Protein AF-A0A5Q2VEQ3-F1 (afdb_monomer_lite)

Secondary structure (DSSP, 8-state):
--SHHHHHHHHHHHHHHHHHHHHHHHHHHHHHHHHHHHHHHHHHHHHHHHHHHHHHHHHHHHHHHHHHHHT------------PPPPP-TTSS-HHHHHHHHHHHHHHHHHHS----S-----PPPPP-

Structure (mmCIF, N/CA/C/O backbone):
data_AF-A0A5Q2VEQ3-F1
#
_entry.id   AF-A0A5Q2VEQ3-F1
#
loop_
_atom_site.group_PDB
_atom_site.id
_atom_site.type_symbol
_atom_site.label_atom_id
_atom_site.label_alt_id
_atom_site.label_comp_id
_atom_site.label_asym_id
_atom_site.label_entity_id
_atom_site.label_seq_id
_atom_site.pdbx_PDB_ins_code
_atom_site.Cartn_x
_atom_site.Cartn_y
_atom_site.Cartn_z
_atom_site.occupancy
_atom_site.B_iso_or_equiv
_atom_site.auth_seq_id
_atom_site.auth_comp_id
_atom_site.auth_asym_id
_atom_site.auth_atom_id
_atom_site.pdbx_PDB_model_num
ATOM 1 N N . MET A 1 1 ? 36.071 15.245 -67.408 1.00 50.97 1 MET A N 1
ATOM 2 C CA . MET A 1 1 ? 35.455 14.164 -66.597 1.00 50.97 1 MET A CA 1
ATOM 3 C C . MET A 1 1 ? 36.003 14.078 -65.158 1.00 50.97 1 MET A C 1
ATOM 5 O O . MET A 1 1 ? 35.646 13.158 -64.436 1.00 50.97 1 MET A O 1
ATOM 9 N N . THR A 1 2 ? 36.806 15.044 -64.686 1.00 60.91 2 THR A N 1
ATOM 10 C CA . THR A 1 2 ? 37.513 14.958 -63.385 1.00 60.91 2 THR A CA 1
ATOM 11 C C . THR A 1 2 ? 36.717 15.509 -62.187 1.00 60.91 2 THR A C 1
ATOM 13 O O . THR A 1 2 ? 37.007 15.157 -61.052 1.00 60.91 2 THR A O 1
ATOM 16 N N . GLN A 1 3 ? 35.676 16.319 -62.429 1.00 63.47 3 GLN A N 1
ATOM 17 C CA . GLN A 1 3 ? 34.863 16.979 -61.387 1.00 63.47 3 GLN A CA 1
ATOM 18 C C . GLN A 1 3 ? 33.791 16.086 -60.730 1.00 63.47 3 GLN A C 1
ATOM 20 O O . GLN A 1 3 ? 33.352 16.367 -59.622 1.00 63.47 3 GLN A O 1
ATOM 25 N N . ALA A 1 4 ? 33.376 14.981 -61.362 1.00 66.88 4 ALA A N 1
ATOM 26 C CA . ALA A 1 4 ? 32.358 14.088 -60.788 1.00 66.88 4 ALA A CA 1
ATOM 27 C C . ALA A 1 4 ? 32.898 13.237 -59.621 1.00 66.88 4 ALA A C 1
ATOM 29 O O . ALA A 1 4 ? 32.158 12.839 -58.726 1.00 66.88 4 ALA A O 1
ATOM 30 N N . LYS A 1 5 ? 34.210 12.980 -59.608 1.00 75.50 5 LYS A N 1
ATOM 31 C CA . LYS A 1 5 ? 34.882 12.116 -58.631 1.00 75.50 5 LYS A CA 1
ATOM 32 C C . LYS A 1 5 ? 34.824 12.647 -57.184 1.00 75.50 5 LYS A C 1
ATOM 34 O O . LYS A 1 5 ? 34.458 11.862 -56.312 1.00 75.50 5 LYS A O 1
ATOM 39 N N . PRO A 1 6 ? 35.105 13.938 -56.899 1.00 82.25 6 PRO A N 1
ATOM 40 C CA . PRO A 1 6 ? 34.955 14.473 -55.543 1.00 82.25 6 PRO A CA 1
ATOM 41 C C . PRO A 1 6 ? 33.493 14.517 -55.083 1.00 82.25 6 PRO A C 1
ATOM 43 O O . PRO A 1 6 ? 33.223 14.252 -53.917 1.00 82.25 6 PRO A O 1
ATOM 46 N N . PHE A 1 7 ? 32.542 14.777 -55.987 1.00 86.88 7 PHE A N 1
ATOM 47 C CA . PHE A 1 7 ? 31.119 14.835 -55.635 1.00 86.88 7 PHE A CA 1
ATOM 48 C C . PHE A 1 7 ? 30.574 13.461 -55.223 1.00 86.88 7 PHE A C 1
ATOM 50 O O . PHE A 1 7 ? 29.868 13.345 -54.225 1.00 86.88 7 PHE A O 1
ATOM 57 N N . ILE A 1 8 ? 30.968 12.403 -55.940 1.00 88.56 8 ILE A N 1
ATOM 58 C CA . ILE A 1 8 ? 30.621 11.020 -55.583 1.00 88.56 8 ILE A CA 1
ATOM 59 C C . ILE A 1 8 ? 31.236 10.637 -54.234 1.00 88.56 8 ILE A C 1
ATOM 61 O O . ILE A 1 8 ? 30.566 10.024 -53.406 1.00 88.56 8 ILE A O 1
ATOM 65 N N . MET A 1 9 ? 32.492 11.019 -53.987 1.00 88.44 9 MET A N 1
ATOM 66 C CA . MET A 1 9 ? 33.162 10.716 -52.721 1.00 88.44 9 MET A CA 1
ATOM 67 C C . MET A 1 9 ? 32.475 11.414 -51.540 1.00 88.44 9 MET A C 1
ATOM 69 O O . MET A 1 9 ? 32.244 10.793 -50.505 1.00 88.44 9 MET A O 1
ATOM 73 N N . LEU A 1 10 ? 32.084 12.678 -51.719 1.00 92.38 10 LEU A N 1
ATOM 74 C CA . LEU A 1 10 ? 31.394 13.466 -50.701 1.00 92.38 10 LEU A CA 1
ATOM 75 C C . LEU A 1 10 ? 29.975 12.942 -50.436 1.00 92.38 10 LEU A C 1
ATOM 77 O O . LEU A 1 10 ? 29.569 12.841 -49.281 1.00 92.38 10 LEU A O 1
ATOM 81 N N . ALA A 1 11 ? 29.258 12.521 -51.482 1.00 91.69 11 ALA A N 1
ATOM 82 C CA . ALA A 1 11 ? 27.956 11.870 -51.348 1.00 91.69 11 ALA A CA 1
ATOM 83 C C . ALA A 1 11 ? 28.051 10.538 -50.583 1.00 91.69 11 ALA A C 1
ATOM 85 O O . ALA A 1 11 ? 27.213 10.261 -49.727 1.00 91.69 11 ALA A O 1
ATOM 86 N N . MET A 1 12 ? 29.091 9.735 -50.834 1.00 91.88 12 MET A N 1
ATOM 87 C CA . MET A 1 12 ? 29.312 8.485 -50.098 1.00 91.88 12 MET A CA 1
ATOM 88 C C . MET A 1 12 ? 29.603 8.737 -48.614 1.00 91.88 12 MET A C 1
ATOM 90 O O . MET A 1 12 ? 29.081 8.040 -47.746 1.00 91.88 12 MET A O 1
ATOM 94 N N . LEU A 1 13 ? 30.410 9.756 -48.318 1.00 93.38 13 LEU A N 1
ATOM 95 C CA . LEU A 1 13 ? 30.777 10.119 -46.951 1.00 93.38 13 LEU A CA 1
ATOM 96 C C . LEU A 1 13 ? 29.561 10.646 -46.174 1.00 93.38 13 LEU A C 1
ATOM 98 O O . LEU A 1 13 ? 29.333 10.240 -45.036 1.00 93.38 13 LEU A O 1
ATOM 102 N N . ALA A 1 14 ? 28.728 11.466 -46.822 1.00 93.19 14 ALA A N 1
ATOM 103 C CA . ALA A 1 14 ? 27.453 11.910 -46.268 1.00 93.19 14 ALA A CA 1
ATOM 104 C C . ALA A 1 14 ? 26.496 10.733 -46.015 1.00 93.19 14 ALA A C 1
ATOM 106 O O . ALA A 1 14 ? 25.888 10.662 -44.950 1.00 93.19 14 ALA A O 1
ATOM 107 N N . ALA A 1 15 ? 26.404 9.775 -46.941 1.00 94.38 15 ALA A N 1
ATOM 108 C CA . ALA A 1 15 ? 25.556 8.596 -46.774 1.00 94.38 15 ALA A CA 1
ATOM 109 C C . ALA A 1 15 ? 25.990 7.729 -45.580 1.00 94.38 15 ALA A C 1
ATOM 111 O O . ALA A 1 15 ? 25.146 7.325 -44.781 1.00 94.38 15 ALA A O 1
ATOM 112 N N . LEU A 1 16 ? 27.295 7.489 -45.414 1.00 93.25 16 LEU A N 1
ATOM 113 C CA . LEU A 1 16 ? 27.834 6.754 -44.264 1.00 93.25 16 LEU A CA 1
ATOM 114 C C . LEU A 1 16 ? 27.576 7.487 -42.946 1.00 93.25 16 LEU A C 1
ATOM 116 O O . LEU A 1 16 ? 27.208 6.859 -41.956 1.00 93.25 16 LEU A O 1
ATOM 120 N N . PHE A 1 17 ? 27.726 8.811 -42.939 1.00 94.00 17 PHE A N 1
ATOM 121 C CA . PHE A 1 17 ? 27.446 9.623 -41.762 1.00 94.00 17 PHE A CA 1
ATOM 122 C C . PHE A 1 17 ? 25.960 9.582 -41.378 1.00 94.00 17 PHE A C 1
ATOM 124 O O . PHE A 1 17 ? 25.631 9.349 -40.216 1.00 94.00 17 PHE A O 1
ATOM 131 N N . CYS A 1 18 ? 25.054 9.729 -42.349 1.00 93.44 18 CYS A N 1
ATOM 132 C CA . CYS A 1 18 ? 23.614 9.617 -42.120 1.00 93.44 18 CYS A CA 1
ATOM 133 C C . CYS A 1 18 ? 23.212 8.217 -41.645 1.00 93.44 18 CYS A C 1
ATOM 135 O O . CYS A 1 18 ? 22.404 8.100 -40.727 1.00 93.44 18 CYS A O 1
ATOM 137 N N . ALA A 1 19 ? 23.793 7.162 -42.225 1.00 91.94 19 ALA A N 1
ATOM 138 C CA . ALA A 1 19 ? 23.548 5.789 -41.795 1.00 91.94 19 ALA A CA 1
ATOM 139 C C . ALA A 1 19 ? 24.025 5.564 -40.352 1.00 91.94 19 ALA A C 1
ATOM 141 O O . ALA A 1 19 ? 23.268 5.053 -39.529 1.00 91.94 19 ALA A O 1
ATOM 142 N N . GLY A 1 20 ? 25.240 6.015 -40.025 1.00 90.88 20 GLY A N 1
ATOM 143 C CA . GLY A 1 20 ? 25.781 5.952 -38.669 1.00 90.88 20 GLY A CA 1
ATOM 144 C C . GLY A 1 20 ? 24.895 6.689 -37.666 1.00 90.88 20 GLY A C 1
ATOM 145 O O . GLY A 1 20 ? 24.537 6.127 -36.630 1.00 90.88 20 GLY A O 1
ATOM 146 N N . TRP A 1 21 ? 24.452 7.901 -38.006 1.00 92.19 21 TRP A N 1
ATOM 147 C CA . TRP A 1 21 ? 23.563 8.665 -37.137 1.00 92.19 21 TRP A CA 1
ATOM 148 C C . TRP A 1 21 ? 22.210 7.953 -36.953 1.00 92.19 21 TRP A C 1
ATOM 150 O O . TRP A 1 21 ? 21.777 7.714 -35.830 1.00 92.19 21 TRP A O 1
ATOM 160 N N . PHE A 1 22 ? 21.580 7.479 -38.026 1.00 92.75 22 PHE A N 1
ATOM 161 C CA . PHE A 1 22 ? 20.311 6.757 -37.914 1.00 92.75 22 PHE A CA 1
ATOM 162 C C . PHE A 1 22 ? 20.419 5.498 -37.036 1.00 92.75 22 PHE A C 1
ATOM 164 O O . PHE A 1 22 ? 19.575 5.267 -36.170 1.00 92.75 22 PHE A O 1
ATOM 171 N N . THR A 1 23 ? 21.494 4.717 -37.192 1.00 88.19 23 THR A N 1
ATOM 172 C CA . THR A 1 23 ? 21.728 3.529 -36.354 1.00 88.19 23 THR A CA 1
ATOM 173 C C . THR A 1 23 ? 21.957 3.868 -34.884 1.00 88.19 23 THR A C 1
ATOM 175 O O . THR A 1 23 ? 21.437 3.171 -34.015 1.00 88.19 23 THR A O 1
ATOM 178 N N . ALA A 1 24 ? 22.680 4.949 -34.586 1.00 88.38 24 ALA A N 1
ATOM 179 C CA . ALA A 1 24 ? 22.894 5.386 -33.212 1.00 88.38 24 ALA A CA 1
ATOM 180 C C . ALA A 1 24 ? 21.592 5.888 -32.565 1.00 88.38 24 ALA A C 1
ATOM 182 O O . ALA A 1 24 ? 21.340 5.567 -31.405 1.00 88.38 24 ALA A O 1
ATOM 183 N N . GLY A 1 25 ? 20.737 6.587 -33.321 1.00 87.75 25 GLY A N 1
ATOM 184 C CA . GLY A 1 25 ? 19.403 6.992 -32.872 1.00 87.75 25 GLY A CA 1
ATOM 185 C C . GLY A 1 25 ? 18.527 5.791 -32.504 1.00 87.75 25 GLY A C 1
ATOM 186 O O . GLY A 1 25 ? 18.018 5.718 -31.386 1.00 87.75 25 GLY A O 1
ATOM 187 N N . LEU A 1 26 ? 18.443 4.796 -33.395 1.00 83.69 26 LEU A N 1
ATOM 188 C CA . LEU A 1 26 ? 17.720 3.545 -33.132 1.00 83.69 26 LEU A CA 1
ATOM 189 C C . LEU A 1 26 ? 18.273 2.793 -31.913 1.00 83.69 26 LEU A C 1
ATOM 191 O O . LEU A 1 26 ? 17.510 2.237 -31.123 1.00 83.69 26 LEU A O 1
ATOM 195 N N . TYR A 1 27 ? 19.596 2.787 -31.737 1.00 86.25 27 TYR A N 1
ATOM 196 C CA . TYR A 1 27 ? 20.226 2.149 -30.586 1.00 86.25 27 TYR A CA 1
ATOM 197 C C . TYR A 1 27 ? 19.860 2.857 -29.277 1.00 86.25 27 TYR A C 1
ATOM 199 O O . TYR A 1 27 ? 19.458 2.194 -28.320 1.00 86.25 27 TYR A O 1
ATOM 207 N N . SER A 1 28 ? 19.937 4.190 -29.230 1.00 83.31 28 SER A N 1
ATOM 208 C CA . SER A 1 28 ? 19.548 4.952 -28.038 1.00 83.31 28 SER A CA 1
ATOM 209 C C . SER A 1 28 ? 18.075 4.772 -27.669 1.00 83.31 28 SER A C 1
ATOM 211 O O . SER A 1 28 ? 17.766 4.593 -26.492 1.00 83.31 28 SER A O 1
ATOM 213 N N . ASP A 1 29 ? 17.189 4.736 -28.665 1.00 81.38 29 ASP A N 1
ATOM 214 C CA . ASP A 1 29 ? 15.748 4.567 -28.464 1.00 81.38 29 ASP A CA 1
ATOM 215 C C . ASP A 1 29 ? 15.434 3.162 -27.917 1.00 81.38 29 ASP A C 1
ATOM 217 O O . ASP A 1 29 ? 14.673 2.990 -26.965 1.00 81.38 29 ASP A O 1
ATOM 221 N N . SER A 1 30 ? 16.140 2.138 -28.420 1.00 79.06 30 SER A N 1
ATOM 222 C CA . SER A 1 30 ? 16.019 0.767 -27.909 1.00 79.06 30 SER A CA 1
ATOM 223 C C . SER A 1 30 ? 16.425 0.632 -26.434 1.00 79.06 30 SER A C 1
ATOM 225 O O . SER A 1 30 ? 15.769 -0.083 -25.677 1.00 79.06 30 SER A O 1
ATOM 227 N N . GLN A 1 31 ? 17.471 1.343 -26.002 1.00 84.50 31 GLN A N 1
ATOM 228 C CA . GLN A 1 31 ? 17.937 1.330 -24.613 1.00 84.50 31 GLN A CA 1
ATOM 229 C C . GLN A 1 31 ? 16.944 2.040 -23.685 1.00 84.50 31 GLN A C 1
ATOM 231 O O . GLN A 1 31 ? 16.649 1.541 -22.598 1.00 84.50 31 GLN A O 1
ATOM 236 N N . GLN A 1 32 ? 16.383 3.170 -24.124 1.00 78.81 32 GLN A N 1
ATOM 237 C CA . GLN A 1 32 ? 15.358 3.897 -23.372 1.00 78.81 32 GLN A CA 1
ATOM 238 C C . GL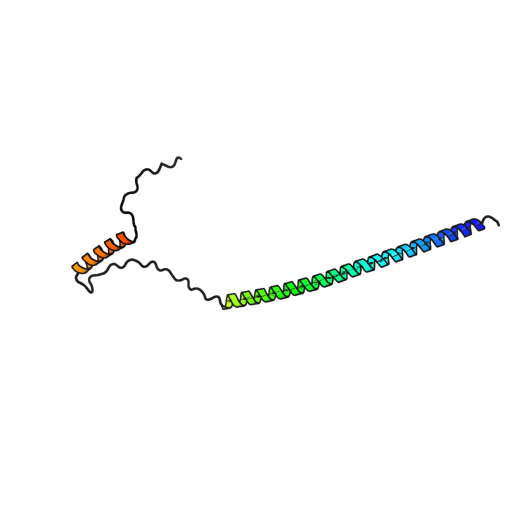N A 1 32 ? 14.096 3.054 -23.176 1.00 78.81 32 GLN A C 1
ATOM 240 O O . GLN A 1 32 ? 13.617 2.935 -22.050 1.00 78.81 32 GLN A O 1
ATOM 245 N N . LEU A 1 33 ? 13.631 2.374 -24.227 1.00 80.56 33 LEU A N 1
ATOM 246 C CA . LEU A 1 33 ? 12.490 1.458 -24.153 1.00 80.56 33 LEU A CA 1
ATOM 247 C C . LEU A 1 33 ? 12.709 0.317 -23.151 1.00 80.56 33 LEU A C 1
ATOM 249 O O . LEU A 1 33 ? 11.781 -0.069 -22.442 1.00 80.56 33 LEU A O 1
ATOM 253 N N . VAL A 1 34 ? 13.923 -0.235 -23.064 1.00 81.31 34 VAL A N 1
ATOM 254 C CA . VAL A 1 34 ? 14.242 -1.290 -22.086 1.00 81.31 34 VAL A CA 1
ATOM 255 C C . VAL A 1 34 ? 14.186 -0.752 -20.656 1.00 81.31 34 VAL A C 1
ATOM 257 O O . VAL A 1 34 ? 13.611 -1.406 -19.784 1.00 81.31 34 VAL A O 1
ATOM 260 N N . ILE A 1 35 ? 14.731 0.443 -20.414 1.00 79.44 35 ILE A N 1
ATOM 261 C CA . ILE A 1 35 ? 14.712 1.093 -19.096 1.00 79.44 35 ILE A CA 1
ATOM 262 C C . ILE A 1 35 ? 13.277 1.420 -18.678 1.00 79.44 35 ILE A C 1
ATOM 264 O O . ILE A 1 35 ? 12.872 1.105 -17.560 1.00 79.44 35 ILE A O 1
ATOM 268 N N . GLU A 1 36 ? 12.490 2.004 -19.577 1.00 81.00 36 GLU A N 1
ATOM 269 C CA . GLU A 1 36 ? 11.102 2.369 -19.309 1.00 81.00 36 GLU A CA 1
ATOM 270 C C . GLU A 1 36 ? 10.237 1.131 -19.057 1.00 81.00 36 GLU A C 1
ATOM 272 O O . GLU A 1 36 ? 9.447 1.101 -18.115 1.00 81.00 36 GLU A O 1
ATOM 277 N N . ARG A 1 37 ? 10.451 0.052 -19.818 1.00 79.75 37 ARG A N 1
ATOM 278 C CA . ARG A 1 37 ? 9.760 -1.222 -19.597 1.00 79.75 37 ARG A CA 1
ATOM 279 C C . ARG A 1 37 ? 10.136 -1.863 -18.264 1.00 79.75 37 ARG A C 1
ATOM 281 O O . ARG A 1 37 ? 9.263 -2.419 -17.601 1.00 79.75 37 ARG A O 1
ATOM 288 N N . ALA A 1 38 ? 11.401 -1.776 -17.857 1.00 78.38 38 ALA A N 1
ATOM 289 C CA . ALA A 1 38 ? 11.846 -2.245 -16.548 1.00 78.38 38 ALA A CA 1
ATOM 290 C C . ALA A 1 38 ? 11.229 -1.414 -15.410 1.00 78.38 38 ALA A C 1
ATOM 292 O O . ALA A 1 38 ? 10.740 -1.980 -14.431 1.00 78.38 38 ALA A O 1
ATOM 293 N N . ALA A 1 39 ? 11.178 -0.088 -15.562 1.00 77.81 39 ALA A N 1
ATOM 294 C CA . ALA A 1 39 ? 10.528 0.805 -14.607 1.00 77.81 39 ALA A CA 1
ATOM 295 C C . ALA A 1 39 ? 9.019 0.528 -14.505 1.00 77.81 39 ALA A C 1
ATOM 297 O O . ALA A 1 39 ? 8.490 0.411 -13.400 1.00 77.81 39 ALA A O 1
ATOM 298 N N . ALA A 1 40 ? 8.338 0.346 -15.638 1.00 77.38 40 ALA A N 1
ATOM 299 C CA . ALA A 1 40 ? 6.917 0.016 -15.689 1.00 77.38 40 ALA A CA 1
ATOM 300 C C . ALA A 1 40 ? 6.615 -1.353 -15.057 1.00 77.38 40 ALA A C 1
ATOM 302 O O . ALA A 1 40 ? 5.656 -1.479 -14.298 1.00 77.38 40 ALA A O 1
ATOM 303 N N . ALA A 1 41 ? 7.451 -2.367 -15.306 1.00 80.25 41 ALA A N 1
ATOM 304 C CA . ALA A 1 41 ? 7.310 -3.682 -14.682 1.00 80.25 41 ALA A CA 1
ATOM 305 C C . ALA A 1 41 ? 7.491 -3.618 -13.154 1.00 80.25 41 ALA A C 1
ATOM 307 O O . ALA A 1 41 ? 6.699 -4.205 -12.416 1.00 80.25 41 ALA A O 1
ATOM 308 N N . GLY A 1 42 ? 8.482 -2.860 -12.672 1.00 73.81 42 GLY A N 1
ATOM 309 C CA . GLY A 1 42 ? 8.684 -2.634 -11.239 1.00 73.81 42 GLY A CA 1
ATOM 310 C C . GLY A 1 42 ? 7.532 -1.859 -10.589 1.00 73.81 42 GLY A C 1
ATOM 311 O O . GLY A 1 42 ? 7.085 -2.208 -9.495 1.00 73.81 42 GLY A O 1
ATOM 312 N N . ALA A 1 43 ? 7.006 -0.843 -11.278 1.00 72.56 43 ALA A N 1
ATOM 313 C CA . ALA A 1 43 ? 5.869 -0.056 -10.810 1.00 72.56 43 ALA A CA 1
ATOM 314 C C . ALA A 1 43 ? 4.582 -0.892 -10.721 1.00 72.56 43 ALA A C 1
ATOM 316 O O . ALA A 1 43 ? 3.893 -0.834 -9.703 1.00 72.56 43 ALA A O 1
ATOM 317 N N . GLU A 1 44 ? 4.283 -1.715 -11.731 1.00 77.50 44 GLU A N 1
ATOM 318 C CA . GLU A 1 44 ? 3.115 -2.607 -11.716 1.00 77.50 44 GLU A CA 1
ATOM 319 C C . GLU A 1 44 ? 3.235 -3.653 -10.597 1.00 77.50 44 GLU A C 1
ATOM 321 O O . GLU A 1 44 ? 2.274 -3.885 -9.865 1.00 77.50 44 GLU A O 1
ATOM 326 N N . GLN A 1 45 ? 4.420 -4.234 -10.383 1.00 73.06 45 GLN A N 1
ATOM 327 C CA . GLN A 1 45 ? 4.640 -5.181 -9.286 1.00 73.06 45 GLN A CA 1
ATOM 328 C C . GLN A 1 45 ? 4.440 -4.530 -7.907 1.00 73.06 45 GLN A C 1
ATOM 330 O O . GLN A 1 45 ? 3.781 -5.109 -7.040 1.00 73.06 45 GLN A O 1
ATOM 335 N N . SER A 1 46 ? 4.959 -3.315 -7.710 1.00 64.75 46 SER A N 1
ATOM 336 C CA . SER A 1 46 ? 4.759 -2.543 -6.477 1.00 64.75 46 SER A CA 1
ATOM 337 C C . SER A 1 46 ? 3.283 -2.199 -6.252 1.00 64.75 46 SER A C 1
ATOM 339 O O . SER A 1 46 ? 2.757 -2.349 -5.144 1.00 64.75 46 SER A O 1
ATOM 341 N N . ARG A 1 47 ? 2.574 -1.817 -7.320 1.00 73.06 47 ARG A N 1
ATOM 342 C CA . ARG A 1 47 ? 1.138 -1.537 -7.281 1.00 73.06 47 ARG A CA 1
ATOM 343 C C . ARG A 1 47 ? 0.338 -2.765 -6.858 1.00 73.06 47 ARG A C 1
ATOM 345 O O . ARG A 1 47 ? -0.463 -2.660 -5.937 1.00 73.06 47 ARG A O 1
ATOM 352 N N . ARG A 1 48 ? 0.605 -3.935 -7.448 1.00 74.94 48 ARG A N 1
ATOM 353 C CA . ARG A 1 48 ? -0.053 -5.202 -7.073 1.00 74.94 48 ARG A CA 1
ATOM 354 C C . ARG A 1 48 ? 0.184 -5.564 -5.615 1.00 74.94 48 ARG A C 1
ATOM 356 O O . ARG A 1 48 ? -0.746 -5.971 -4.927 1.00 74.94 48 ARG A O 1
ATOM 363 N N . TYR A 1 49 ? 1.414 -5.398 -5.134 1.00 70.44 49 TYR A N 1
ATOM 364 C CA . TYR A 1 49 ? 1.741 -5.654 -3.734 1.00 70.44 49 TYR A CA 1
ATOM 365 C C . TYR A 1 49 ? 0.979 -4.708 -2.798 1.00 70.44 49 TYR A C 1
ATOM 367 O O . TYR A 1 49 ? 0.390 -5.150 -1.816 1.00 70.44 49 TYR A O 1
ATOM 375 N N . THR A 1 50 ? 0.923 -3.421 -3.142 1.00 67.88 50 THR A N 1
ATOM 376 C CA . THR A 1 50 ? 0.213 -2.404 -2.355 1.00 67.88 50 THR A CA 1
ATOM 377 C C . THR A 1 50 ? -1.299 -2.638 -2.357 1.00 67.88 50 THR A C 1
ATOM 379 O O . THR A 1 50 ? -1.922 -2.569 -1.303 1.00 67.88 50 THR A O 1
ATOM 382 N N . GLU A 1 51 ? -1.891 -2.968 -3.508 1.00 78.12 51 GLU A N 1
ATOM 383 C CA . GLU A 1 51 ? -3.319 -3.292 -3.632 1.00 78.12 51 GLU A CA 1
ATOM 384 C C . GLU A 1 51 ? -3.687 -4.543 -2.817 1.00 78.12 51 GLU A C 1
ATOM 386 O O . GLU A 1 51 ? -4.682 -4.532 -2.091 1.00 78.12 51 GLU A O 1
ATOM 391 N N . ASN A 1 52 ? -2.859 -5.592 -2.866 1.00 75.44 52 ASN A N 1
ATOM 392 C CA . ASN A 1 52 ? -3.075 -6.812 -2.084 1.00 75.44 52 ASN A CA 1
ATOM 393 C C . ASN A 1 52 ? -2.966 -6.549 -0.575 1.00 75.44 52 ASN A C 1
ATOM 395 O O . ASN A 1 52 ? -3.842 -6.966 0.179 1.00 75.44 52 ASN A O 1
ATOM 399 N N . MET A 1 53 ? -1.938 -5.812 -0.140 1.00 70.38 53 MET A N 1
ATOM 400 C CA . MET A 1 53 ? -1.736 -5.468 1.273 1.00 70.38 53 MET A CA 1
ATOM 401 C C . MET A 1 53 ? -2.829 -4.541 1.809 1.00 70.38 53 MET A C 1
ATOM 403 O O . MET A 1 53 ? -3.291 -4.717 2.938 1.00 70.38 53 MET A O 1
ATOM 407 N N . ALA A 1 54 ? -3.285 -3.579 1.002 1.00 76.12 54 ALA A N 1
ATOM 408 C CA . ALA A 1 54 ? -4.418 -2.728 1.345 1.00 76.12 54 ALA A CA 1
ATOM 409 C C . ALA A 1 54 ? -5.710 -3.550 1.470 1.00 76.12 54 ALA A C 1
ATOM 411 O O . ALA A 1 54 ? -6.458 -3.370 2.430 1.00 76.12 54 ALA A O 1
ATOM 412 N N . GLY A 1 55 ? -5.946 -4.494 0.551 1.00 80.94 55 GLY A N 1
ATOM 413 C CA . GLY A 1 55 ? -7.096 -5.396 0.603 1.00 80.94 55 GLY A CA 1
ATOM 414 C C . GLY A 1 55 ? -7.081 -6.322 1.823 1.00 80.94 55 GLY A C 1
ATOM 415 O O . GLY A 1 55 ? -8.106 -6.483 2.484 1.00 80.94 55 GLY A O 1
ATOM 416 N N . GLU A 1 56 ? -5.930 -6.904 2.159 1.00 84.00 56 GLU A N 1
ATOM 417 C CA . GLU A 1 56 ? -5.776 -7.769 3.334 1.00 84.00 56 GLU A CA 1
ATOM 418 C C . GLU A 1 56 ? -5.961 -6.988 4.641 1.00 84.00 56 GLU A C 1
ATOM 420 O O . GLU A 1 56 ? -6.714 -7.417 5.517 1.00 84.00 56 GLU A O 1
ATOM 425 N N . SER A 1 57 ? -5.369 -5.793 4.732 1.00 78.62 57 SER A N 1
ATOM 426 C CA . SER A 1 57 ? -5.517 -4.905 5.890 1.00 78.62 57 SER A CA 1
ATOM 427 C C . SER A 1 57 ? -6.965 -4.451 6.077 1.00 78.62 57 SER A C 1
ATOM 429 O O . SER A 1 57 ? -7.466 -4.458 7.200 1.00 78.62 57 SER A O 1
ATOM 431 N N . ALA A 1 58 ? -7.664 -4.113 4.987 1.00 82.88 58 ALA A N 1
ATOM 432 C CA . ALA A 1 58 ? -9.079 -3.754 5.031 1.00 82.88 58 ALA A CA 1
ATOM 433 C C . ALA A 1 58 ? -9.941 -4.929 5.517 1.00 82.88 58 ALA A C 1
ATOM 435 O O . ALA A 1 58 ? -10.767 -4.753 6.405 1.00 82.88 58 ALA A O 1
ATOM 436 N N . ARG A 1 59 ? -9.711 -6.151 5.015 1.00 87.56 59 ARG A N 1
ATOM 437 C CA . ARG A 1 59 ? -10.452 -7.342 5.475 1.00 87.56 59 ARG A CA 1
ATOM 438 C C . ARG A 1 59 ? -10.187 -7.657 6.944 1.00 87.56 59 ARG A C 1
ATOM 440 O O . ARG A 1 59 ? -11.111 -8.036 7.659 1.00 87.56 59 ARG A O 1
ATOM 447 N N . LEU A 1 60 ? -8.947 -7.499 7.402 1.00 91.25 60 LEU A N 1
ATOM 448 C CA . LEU A 1 60 ? -8.600 -7.686 8.809 1.00 91.25 60 LEU A CA 1
ATOM 449 C C . LEU A 1 60 ? -9.282 -6.636 9.696 1.00 91.25 60 LEU A C 1
ATOM 451 O O . LEU A 1 60 ? -9.801 -6.988 10.755 1.00 91.25 60 LEU A O 1
ATOM 455 N N . LEU A 1 61 ? -9.325 -5.378 9.251 1.00 91.06 61 LEU A N 1
ATOM 456 C CA . LEU A 1 61 ? -10.019 -4.297 9.948 1.00 91.06 61 LEU A CA 1
ATOM 457 C C . LEU A 1 61 ? -11.526 -4.561 10.04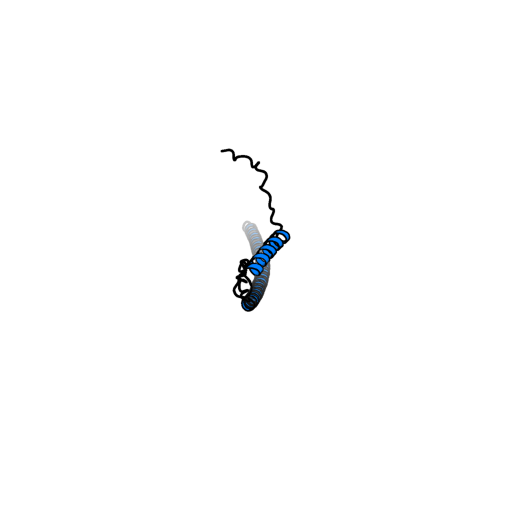6 1.00 91.06 61 LEU A C 1
ATOM 459 O O . LEU A 1 61 ? -12.078 -4.476 11.139 1.00 91.06 61 LEU A O 1
ATOM 463 N N . GLU A 1 62 ? -12.172 -4.945 8.944 1.00 91.00 62 GLU A N 1
ATOM 464 C CA . GLU A 1 62 ? -13.599 -5.295 8.924 1.00 91.00 62 GLU A CA 1
ATOM 465 C C . GLU A 1 62 ? -13.908 -6.480 9.845 1.00 91.00 62 GLU A C 1
ATOM 467 O O . GLU A 1 62 ? -14.862 -6.436 10.617 1.00 91.00 62 GLU A O 1
ATOM 472 N N . ASN A 1 63 ? -13.061 -7.515 9.856 1.00 92.69 63 ASN A N 1
ATOM 473 C CA . ASN A 1 63 ? -13.221 -8.638 10.781 1.00 92.69 63 ASN A CA 1
ATOM 474 C C . ASN A 1 63 ? -13.121 -8.193 12.247 1.00 92.69 63 ASN A C 1
ATOM 476 O O . ASN A 1 63 ? -13.878 -8.675 13.088 1.00 92.69 63 ASN A O 1
ATOM 480 N N . LYS A 1 64 ? -12.204 -7.269 12.563 1.00 89.56 64 LYS A N 1
ATOM 481 C CA . LYS A 1 64 ? -12.046 -6.730 13.920 1.00 89.56 64 LYS A CA 1
ATOM 482 C C . LYS A 1 64 ? -13.206 -5.831 14.328 1.00 89.56 64 LYS A C 1
ATOM 484 O O . LYS A 1 64 ? -13.640 -5.908 15.473 1.00 89.56 64 LYS A O 1
ATOM 489 N N . LEU A 1 65 ? -13.731 -5.026 13.408 1.00 90.81 65 LEU A N 1
ATOM 490 C CA . LEU A 1 65 ? -14.940 -4.230 13.621 1.00 90.81 65 LEU A CA 1
ATOM 491 C C . LEU A 1 65 ? -16.161 -5.126 13.839 1.00 90.81 65 LEU A C 1
ATOM 493 O O . LEU A 1 65 ? -16.925 -4.886 14.768 1.00 90.81 65 LEU A O 1
ATOM 497 N N . ALA A 1 66 ? -16.308 -6.192 13.051 1.00 87.62 66 ALA A N 1
ATOM 498 C CA . ALA A 1 66 ? -17.37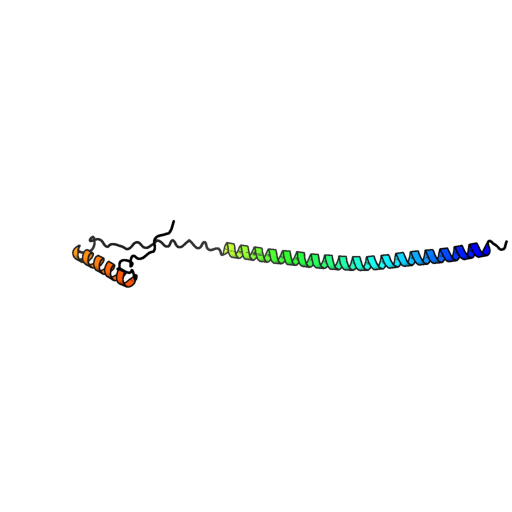0 -7.175 13.227 1.00 87.62 66 ALA A CA 1
ATOM 499 C C . ALA A 1 66 ? -17.271 -7.872 14.595 1.00 87.62 66 ALA A C 1
ATOM 501 O O . ALA A 1 66 ? -18.267 -7.946 15.310 1.00 87.62 66 ALA A O 1
ATOM 502 N N . GLU A 1 67 ? -16.072 -8.305 14.999 1.00 87.38 67 GLU A N 1
ATOM 503 C CA . GLU A 1 67 ? -15.804 -8.887 16.323 1.00 87.38 67 GLU A CA 1
ATOM 504 C C . GLU A 1 67 ? -16.151 -7.911 17.460 1.00 87.38 67 GLU A C 1
ATOM 506 O O . GLU A 1 67 ? -16.835 -8.296 18.408 1.00 87.38 67 GLU A O 1
ATOM 511 N N . LEU A 1 68 ? -15.736 -6.642 17.351 1.00 84.19 68 LEU A N 1
ATOM 512 C CA . LEU A 1 68 ? -16.063 -5.606 18.335 1.00 84.19 68 LEU A CA 1
ATOM 513 C C . LEU A 1 68 ? -17.563 -5.325 18.396 1.00 84.19 68 LEU A C 1
ATOM 515 O O . LEU A 1 68 ? -18.096 -5.244 19.492 1.00 84.19 68 LEU A O 1
ATOM 519 N N . SER A 1 69 ? -18.238 -5.211 17.251 1.00 80.19 69 SER A N 1
ATOM 520 C CA . SER A 1 69 ? -19.683 -4.957 17.195 1.00 80.19 69 SER A CA 1
ATOM 521 C C . SER A 1 69 ? -20.503 -6.124 17.753 1.00 80.19 69 SER A C 1
ATOM 523 O O . SER A 1 69 ? -21.512 -5.917 18.416 1.00 80.19 69 SER A O 1
ATOM 525 N N . ALA A 1 70 ? -20.050 -7.364 17.543 1.00 77.88 70 ALA A N 1
ATOM 526 C CA . ALA A 1 70 ? -20.696 -8.554 18.086 1.00 77.88 70 ALA A CA 1
ATOM 527 C C . ALA A 1 70 ? -20.447 -8.716 19.596 1.00 77.88 70 ALA A C 1
ATOM 529 O O . ALA A 1 70 ? -21.283 -9.278 20.301 1.00 77.88 70 ALA A O 1
ATOM 530 N N . ASN A 1 71 ? -19.303 -8.230 20.087 1.00 68.56 71 ASN A N 1
ATOM 531 C CA . ASN A 1 71 ? -18.944 -8.188 21.507 1.00 68.56 71 ASN A CA 1
ATOM 532 C C . ASN A 1 71 ? -19.317 -6.847 22.166 1.00 68.56 71 ASN A C 1
ATOM 534 O O . ASN A 1 71 ? -18.994 -6.604 23.330 1.00 68.56 71 ASN A O 1
ATOM 538 N N . GLU A 1 7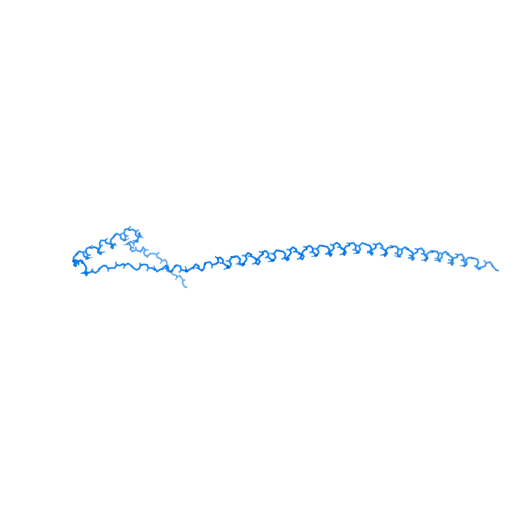2 ? -20.015 -5.966 21.447 1.00 65.81 72 GLU A N 1
ATOM 539 C CA . GLU A 1 72 ? -20.590 -4.758 22.013 1.00 65.81 72 GLU A CA 1
ATOM 540 C C . GLU A 1 72 ? -21.764 -5.182 22.894 1.00 65.81 72 GLU A C 1
ATOM 542 O O . GLU A 1 72 ? -22.937 -5.166 22.531 1.00 65.81 72 GLU A O 1
ATOM 547 N N . THR A 1 73 ? -21.417 -5.627 24.098 1.00 56.41 73 THR A N 1
ATOM 548 C CA . THR A 1 73 ? -22.354 -5.723 25.198 1.00 56.41 73 THR A CA 1
ATOM 549 C C . THR A 1 73 ? -22.800 -4.294 25.418 1.00 56.41 73 THR A C 1
ATOM 551 O O . THR A 1 73 ? -21.996 -3.484 25.889 1.00 56.41 73 THR A O 1
ATOM 554 N N . HIS A 1 74 ? -24.038 -3.972 25.024 1.00 55.44 74 HIS A N 1
ATOM 555 C CA . HIS A 1 74 ? -24.724 -2.761 25.449 1.00 55.44 74 HIS A CA 1
ATOM 556 C C . HIS A 1 74 ? -24.461 -2.639 26.943 1.00 55.44 74 HIS A C 1
ATOM 558 O O . HIS A 1 74 ? -25.053 -3.354 27.751 1.00 55.44 74 HIS A O 1
ATOM 564 N N . THR A 1 75 ? -23.487 -1.812 27.313 1.00 51.69 75 THR A N 1
ATOM 565 C CA . THR A 1 75 ? -23.252 -1.488 28.703 1.00 51.69 75 THR A CA 1
ATOM 566 C C . THR A 1 75 ? -24.446 -0.624 29.015 1.00 51.69 75 THR A C 1
ATOM 568 O O . THR A 1 75 ? -24.432 0.577 28.740 1.00 51.69 75 THR A O 1
ATOM 571 N N . GLU A 1 76 ? -25.527 -1.282 29.446 1.00 53.91 76 GLU A N 1
ATOM 572 C CA . GLU A 1 76 ? -26.690 -0.666 30.054 1.00 53.91 76 GLU A CA 1
ATOM 573 C C . GLU A 1 76 ? -26.095 0.412 30.939 1.00 53.91 76 GLU A C 1
ATOM 575 O O . GLU A 1 76 ? -25.287 0.110 31.827 1.00 53.91 76 GLU A O 1
ATOM 580 N N . ARG A 1 77 ? -26.344 1.677 30.586 1.00 55.97 77 ARG A N 1
ATOM 581 C CA . ARG A 1 77 ? -25.874 2.805 31.377 1.00 55.97 77 ARG A CA 1
ATOM 582 C C . ARG A 1 77 ? -26.400 2.509 32.762 1.00 55.97 77 ARG A C 1
ATOM 584 O O . ARG A 1 77 ? -27.600 2.638 32.966 1.00 55.97 77 ARG A O 1
ATOM 591 N N . VAL A 1 78 ? -25.539 2.040 33.667 1.00 59.47 78 VAL A N 1
ATOM 592 C CA . VAL A 1 78 ? -25.923 1.770 35.045 1.00 59.47 78 VAL A CA 1
ATOM 593 C C . VAL A 1 78 ? -26.452 3.102 35.523 1.00 59.47 78 VAL A C 1
ATOM 595 O O . VAL A 1 78 ? -25.681 4.047 35.707 1.00 59.47 78 VAL A O 1
ATOM 598 N N . ILE A 1 79 ? -27.778 3.212 35.581 1.00 55.94 79 ILE A N 1
ATOM 599 C CA . ILE A 1 79 ? -28.451 4.414 36.020 1.00 55.94 79 ILE A CA 1
ATOM 600 C C . ILE A 1 79 ? -27.981 4.549 37.456 1.00 55.94 79 ILE A C 1
ATOM 602 O O . ILE A 1 79 ? -28.401 3.800 38.336 1.00 55.94 79 ILE A O 1
ATOM 606 N N . ARG A 1 80 ? -27.032 5.456 37.687 1.00 55.53 80 ARG A N 1
ATOM 607 C CA . ARG A 1 80 ? -26.680 5.895 39.027 1.00 55.53 80 ARG A CA 1
ATOM 608 C C . ARG A 1 80 ? -27.874 6.702 39.507 1.00 55.53 80 ARG A C 1
ATOM 610 O O . ARG A 1 80 ? -27.885 7.920 39.395 1.00 55.53 80 ARG A O 1
ATOM 617 N N . THR A 1 81 ? -28.917 6.013 39.957 1.00 57.28 81 THR A N 1
ATOM 618 C CA . THR A 1 81 ? -29.972 6.646 40.733 1.00 57.28 81 THR A CA 1
ATOM 619 C C . THR A 1 81 ? -29.287 7.194 41.968 1.00 57.28 81 THR A C 1
ATOM 621 O O . THR A 1 81 ? -28.743 6.428 42.766 1.00 57.28 81 THR A O 1
ATOM 624 N N . GLU A 1 82 ? -29.244 8.515 42.088 1.00 61.12 82 GLU A N 1
ATOM 625 C CA . GLU A 1 82 ? -28.882 9.161 43.338 1.00 61.12 82 GLU A CA 1
ATOM 626 C C . GLU A 1 82 ? -29.782 8.561 44.423 1.00 61.12 82 GLU A C 1
ATOM 628 O O . GLU A 1 82 ? -31.008 8.674 44.370 1.00 61.12 82 GLU A O 1
ATOM 633 N N . VAL A 1 83 ? -29.184 7.808 45.349 1.00 62.22 83 VAL A N 1
ATOM 634 C CA . VAL A 1 83 ? -29.920 7.186 46.448 1.00 62.22 83 VAL A CA 1
ATOM 635 C C . VAL A 1 83 ? -30.355 8.320 47.366 1.00 62.22 83 VAL A C 1
ATOM 637 O O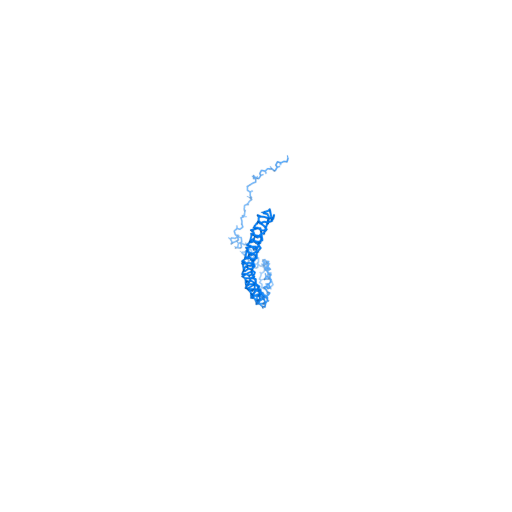 . VAL A 1 83 ? -29.569 8.826 48.165 1.00 62.22 83 VAL A O 1
ATOM 640 N N . VAL A 1 84 ? -31.602 8.761 47.212 1.00 62.50 84 VAL A N 1
ATOM 641 C CA . VAL A 1 84 ? -32.215 9.755 48.095 1.00 62.50 84 VAL A CA 1
ATOM 642 C C . VAL A 1 84 ? -32.205 9.197 49.519 1.00 62.50 84 VAL A C 1
ATOM 644 O O . VAL A 1 84 ? -32.665 8.079 49.756 1.00 62.50 84 VAL A O 1
ATOM 647 N N . LYS A 1 85 ? -31.663 9.969 50.469 1.00 69.19 85 LYS A N 1
ATOM 648 C CA . LYS A 1 85 ? -31.560 9.587 51.884 1.00 69.19 85 LYS A CA 1
ATOM 649 C C . LYS A 1 85 ? -32.933 9.158 52.432 1.00 69.19 85 LYS A C 1
ATOM 651 O O . LYS A 1 85 ? -33.862 9.968 52.398 1.00 69.19 85 LYS A O 1
ATOM 656 N N . PRO A 1 86 ? -33.081 7.937 52.976 1.00 67.62 86 PRO A N 1
ATOM 657 C CA . PRO A 1 86 ? -34.347 7.507 53.552 1.00 67.62 86 PRO A CA 1
ATOM 658 C C . PRO A 1 86 ? -34.604 8.231 54.880 1.00 67.62 86 PRO A C 1
ATOM 660 O O . PRO A 1 86 ? -33.753 8.241 55.767 1.00 67.62 86 PRO A O 1
ATOM 663 N N . VAL A 1 87 ? -35.795 8.814 55.030 1.00 75.81 87 VAL A N 1
ATOM 664 C CA . VAL A 1 87 ? -36.317 9.268 56.328 1.00 75.81 87 VAL A CA 1
ATOM 665 C C . VAL A 1 87 ? -37.245 8.178 56.846 1.00 75.81 87 VAL A C 1
ATOM 667 O O . VAL A 1 87 ? -38.252 7.864 56.208 1.00 75.81 87 VAL A O 1
ATOM 670 N N . PHE A 1 88 ? -36.903 7.569 57.981 1.00 80.25 88 PHE A N 1
ATOM 671 C CA . PHE A 1 88 ? -37.694 6.470 58.530 1.00 80.25 88 PHE A CA 1
ATOM 672 C C . PHE A 1 88 ? -38.992 6.992 59.159 1.00 80.25 88 PHE A C 1
ATOM 674 O O . PHE A 1 88 ? -39.003 8.049 59.794 1.00 80.25 88 PHE A O 1
ATOM 681 N N . SER A 1 89 ? -40.083 6.242 58.981 1.00 83.12 89 SER A N 1
ATOM 682 C CA . SER A 1 89 ? -41.423 6.546 59.499 1.00 83.12 89 SER A CA 1
ATOM 683 C C . SER A 1 89 ? -41.785 5.656 60.696 1.00 83.12 89 SER A C 1
ATOM 685 O O . SER A 1 89 ? -41.235 4.570 60.876 1.00 83.12 89 SER A O 1
ATOM 687 N N . SER A 1 90 ? -42.741 6.086 61.526 1.00 83.69 90 SER A N 1
ATOM 688 C CA . SER A 1 90 ? -43.166 5.374 62.747 1.00 83.69 90 SER A CA 1
ATOM 689 C C . SER A 1 90 ? -44.129 4.205 62.501 1.00 83.69 90 SER A C 1
ATOM 691 O O . SER A 1 90 ? -44.917 3.865 63.378 1.00 83.69 90 SER A O 1
ATOM 693 N N . VAL A 1 91 ? -44.114 3.605 61.306 1.00 84.06 91 VAL A N 1
ATOM 694 C CA . VAL A 1 91 ? -45.024 2.498 60.955 1.00 84.06 91 VAL A CA 1
ATOM 695 C C . VAL A 1 91 ? -44.658 1.221 61.717 1.00 84.06 91 VAL A C 1
ATOM 697 O O . VAL A 1 91 ? -45.541 0.511 62.185 1.00 84.06 91 VAL A O 1
ATOM 700 N N . CYS A 1 92 ? -43.360 0.951 61.882 1.00 82.19 92 CYS A N 1
ATOM 701 C CA . CYS A 1 92 ? -42.858 -0.278 62.509 1.00 82.19 92 CYS A CA 1
ATOM 702 C C . CYS A 1 92 ? -42.186 -0.046 63.873 1.00 82.19 92 CYS A C 1
ATOM 704 O O . CYS A 1 92 ? -41.734 -0.999 64.501 1.00 82.19 92 CYS A O 1
ATOM 706 N N . ALA A 1 93 ? -42.078 1.207 64.322 1.00 83.94 93 ALA A N 1
ATOM 707 C CA . ALA A 1 93 ? -41.387 1.574 65.554 1.00 83.94 93 ALA A CA 1
ATOM 708 C C . ALA A 1 93 ? -42.051 2.778 66.228 1.00 83.94 93 ALA A C 1
ATOM 710 O O . ALA A 1 93 ? -42.781 3.542 65.595 1.00 83.94 93 ALA A O 1
ATOM 711 N N . THR A 1 94 ? -41.788 2.960 67.523 1.00 89.19 94 THR A N 1
ATOM 712 C CA . THR A 1 94 ? -42.356 4.077 68.284 1.00 89.19 94 THR A CA 1
ATOM 713 C C . THR A 1 94 ? -41.879 5.419 67.725 1.00 89.19 94 THR A C 1
ATOM 715 O O . THR A 1 94 ? -40.735 5.560 67.289 1.00 89.19 94 THR A O 1
ATOM 718 N N . ALA A 1 95 ? -42.755 6.428 67.752 1.00 86.69 95 ALA A N 1
ATOM 719 C CA . ALA A 1 95 ? -42.451 7.757 67.216 1.00 86.69 95 ALA A CA 1
ATOM 720 C C . ALA A 1 95 ? -41.190 8.373 67.846 1.00 86.69 95 ALA A C 1
ATOM 722 O O . ALA A 1 95 ? -40.396 9.012 67.158 1.00 86.69 95 ALA A O 1
ATOM 723 N N . GLU A 1 96 ? -40.973 8.120 69.137 1.00 87.62 96 GLU A N 1
ATOM 724 C CA . GLU A 1 96 ? -39.801 8.612 69.857 1.00 87.62 96 GLU A CA 1
ATOM 725 C C . GLU A 1 96 ? -38.504 7.936 69.404 1.00 87.62 96 GLU A C 1
ATOM 727 O O . GLU A 1 96 ? -37.503 8.612 69.170 1.00 87.62 96 GLU A O 1
ATOM 732 N N . TYR A 1 97 ? -38.535 6.616 69.201 1.00 89.38 97 TYR A N 1
ATOM 733 C CA . TYR A 1 97 ? -37.394 5.881 68.663 1.00 89.38 97 TYR A CA 1
ATOM 734 C C . TYR A 1 97 ? -37.030 6.378 67.262 1.00 89.38 97 TYR A C 1
ATOM 736 O O . TYR A 1 97 ? -35.866 6.660 66.990 1.00 89.38 97 TYR A O 1
ATOM 744 N N . VAL A 1 98 ? -38.026 6.556 66.389 1.00 89.88 98 VAL A N 1
ATOM 745 C CA . VAL A 1 98 ? -37.811 7.035 65.017 1.00 89.88 98 VAL A CA 1
ATOM 746 C C . VAL A 1 98 ? -37.243 8.452 64.995 1.00 89.88 98 VAL A C 1
ATOM 748 O O . VAL A 1 98 ? -36.319 8.732 64.232 1.00 89.88 98 VAL A O 1
ATOM 751 N N . ARG A 1 99 ? -37.742 9.341 65.861 1.00 87.56 99 ARG A N 1
ATOM 752 C CA . ARG A 1 99 ? -37.219 10.705 65.999 1.00 87.56 99 ARG A CA 1
ATOM 753 C C . ARG A 1 99 ? -35.743 10.698 66.388 1.00 87.56 99 ARG A C 1
ATOM 755 O O . ARG A 1 99 ? -34.944 11.386 65.754 1.00 87.56 99 ARG A O 1
ATOM 762 N N . LEU A 1 100 ? -35.383 9.907 67.399 1.00 90.00 100 LEU A N 1
ATOM 763 C CA . LEU A 1 100 ? -34.005 9.814 67.875 1.00 90.00 100 LEU A CA 1
ATOM 764 C C . LEU A 1 100 ? -33.087 9.167 66.829 1.00 90.00 100 LEU A C 1
ATOM 766 O O . LEU A 1 100 ? -31.970 9.629 66.614 1.00 90.00 100 LEU A O 1
ATOM 770 N N . PHE A 1 101 ? -33.573 8.135 66.141 1.00 89.06 101 PHE A N 1
ATOM 771 C CA . PHE A 1 101 ? -32.825 7.408 65.121 1.00 89.06 101 PHE A CA 1
ATOM 772 C C . PHE A 1 101 ? -32.539 8.259 63.877 1.00 89.06 101 PHE A C 1
ATOM 774 O O . PHE A 1 101 ? -31.406 8.281 63.393 1.00 89.06 101 PHE A O 1
ATOM 781 N N . ASN A 1 102 ? -33.528 9.015 63.393 1.00 88.56 102 ASN A N 1
ATOM 782 C CA . ASN A 1 102 ? -33.332 9.952 62.286 1.00 88.56 102 ASN A CA 1
ATOM 783 C C . ASN A 1 102 ? -32.334 11.057 62.678 1.00 88.56 102 ASN A C 1
ATOM 785 O O . ASN A 1 102 ? -31.406 11.335 61.925 1.00 88.56 102 ASN A O 1
ATOM 789 N N . ALA A 1 103 ? -32.447 11.619 63.888 1.00 88.06 103 ALA A N 1
ATOM 790 C CA . ALA A 1 103 ? -31.503 12.629 64.375 1.00 88.06 103 ALA A CA 1
ATOM 791 C C . ALA A 1 103 ? -30.063 12.090 64.504 1.00 88.06 103 ALA A C 1
ATOM 793 O O . ALA A 1 103 ? -29.105 12.775 64.140 1.00 88.06 103 ALA A O 1
ATOM 794 N N . ALA A 1 104 ? -29.902 10.854 64.987 1.00 87.50 104 ALA A N 1
ATOM 795 C CA . ALA A 1 104 ? -28.601 10.196 65.076 1.00 87.50 104 ALA A CA 1
ATOM 796 C C . ALA A 1 104 ? -28.004 9.935 63.684 1.00 87.50 104 ALA A C 1
ATOM 798 O O . ALA A 1 104 ? -26.832 10.234 63.454 1.00 87.50 104 ALA A O 1
ATOM 799 N N . THR A 1 105 ? -28.819 9.455 62.742 1.00 85.38 105 THR A N 1
ATOM 800 C CA . THR A 1 105 ? -28.406 9.201 61.353 1.00 85.38 105 THR A CA 1
ATOM 801 C C . THR A 1 105 ? -27.954 10.489 60.660 1.00 85.38 105 THR A C 1
ATOM 803 O O . THR A 1 105 ? -26.908 10.502 60.017 1.00 85.38 105 THR A O 1
ATOM 806 N N . ASP A 1 106 ? -28.674 11.594 60.868 1.00 83.69 106 ASP A N 1
ATOM 807 C CA . ASP A 1 106 ? -28.309 12.921 60.354 1.00 83.69 106 ASP A CA 1
ATOM 808 C C . ASP A 1 106 ? -26.979 13.423 60.922 1.00 83.69 106 ASP A C 1
ATOM 810 O O . ASP A 1 106 ? -26.167 14.015 60.210 1.00 83.69 106 ASP A O 1
ATOM 814 N N . SER A 1 107 ? -26.740 13.192 62.215 1.00 82.31 107 SER A N 1
ATOM 815 C CA . SER A 1 107 ? -25.482 13.584 62.852 1.00 82.31 107 SER A CA 1
ATOM 816 C C . SER A 1 107 ? -24.291 12.772 62.333 1.00 82.31 107 SER A C 1
ATOM 818 O O . SER A 1 107 ? -23.240 13.347 62.058 1.00 82.31 107 SER A O 1
ATOM 820 N N . ALA A 1 108 ? -24.472 11.461 62.143 1.00 80.88 108 ALA A N 1
ATOM 821 C CA . ALA A 1 108 ? -23.435 10.561 61.657 1.00 80.88 108 ALA A CA 1
ATOM 822 C C . ALA A 1 108 ? -23.084 10.845 60.193 1.00 80.88 108 ALA A C 1
ATOM 824 O O . ALA A 1 108 ? -21.907 10.885 59.843 1.00 80.88 108 ALA A O 1
ATOM 825 N N . GLU A 1 109 ? -24.088 11.101 59.351 1.00 73.75 109 GLU A N 1
ATOM 826 C CA . GLU A 1 109 ? -23.876 11.492 57.957 1.00 73.75 109 GLU A CA 1
ATOM 827 C C . GLU A 1 109 ? -23.055 12.780 57.870 1.00 73.75 109 GLU A C 1
ATOM 829 O O . GLU A 1 109 ? -22.025 12.775 57.207 1.00 73.75 109 GLU A O 1
ATOM 834 N N . ARG A 1 110 ? -23.404 13.822 58.636 1.00 70.44 110 ARG A N 1
ATOM 835 C CA . ARG A 1 110 ? -22.640 15.081 58.683 1.00 70.44 110 ARG A CA 1
ATOM 836 C C . ARG A 1 110 ? -21.175 14.884 59.079 1.00 70.44 110 ARG A C 1
ATOM 838 O O . ARG A 1 110 ? -20.295 15.562 58.555 1.00 70.44 110 ARG A O 1
ATOM 845 N N . THR A 1 111 ? -20.899 13.980 60.019 1.00 75.44 111 THR A N 1
ATOM 846 C CA . THR A 1 111 ? -19.523 13.656 60.424 1.00 75.44 111 THR A CA 1
ATOM 847 C C . THR A 1 111 ? -18.764 12.918 59.321 1.00 75.44 111 THR A C 1
ATOM 849 O O . THR A 1 111 ? -17.573 13.156 59.137 1.00 75.44 111 THR A O 1
ATOM 852 N N . LEU A 1 112 ? -19.439 12.039 58.579 1.00 73.44 112 LEU A N 1
ATOM 853 C CA . LEU A 1 112 ? -18.827 11.188 57.559 1.00 73.44 112 LEU A CA 1
ATOM 854 C C . LEU A 1 112 ? -18.706 11.869 56.186 1.00 73.44 112 LEU A C 1
ATOM 856 O O . LEU A 1 112 ? -17.777 11.556 55.446 1.00 73.44 112 LEU A O 1
ATOM 860 N N . SER A 1 113 ? -19.601 12.798 55.838 1.00 69.44 113 SER A N 1
ATOM 861 C CA . SER A 1 113 ? -19.622 13.475 54.534 1.00 69.44 113 SER A CA 1
ATOM 862 C C . SER A 1 113 ? -18.683 14.680 54.442 1.00 69.44 113 SER A C 1
ATOM 864 O O . SER A 1 113 ? -18.519 15.254 53.367 1.00 69.44 113 SER A O 1
ATOM 866 N N . GLY A 1 114 ? -18.035 15.066 55.548 1.00 60.75 114 GLY A N 1
ATOM 867 C CA . GLY A 1 114 ? -17.069 16.170 55.579 1.00 60.75 114 GLY A CA 1
ATOM 868 C C . GLY A 1 114 ? -17.679 17.542 55.271 1.00 60.75 114 GLY A C 1
ATOM 869 O O . GLY A 1 114 ? -16.946 18.488 54.982 1.00 60.75 114 GLY A O 1
ATOM 870 N N . GLN A 1 115 ? -19.009 17.666 55.310 1.00 59.69 115 GLN A N 1
ATOM 871 C CA . GLN A 1 115 ? -19.704 18.901 54.974 1.00 59.69 115 GLN A CA 1
ATOM 872 C C . GLN A 1 115 ? -19.407 19.980 56.031 1.00 59.69 115 GLN A C 1
ATOM 874 O O . GLN A 1 115 ? -19.752 19.852 57.205 1.00 59.69 115 GLN A O 1
ATOM 879 N N . PHE A 1 116 ? -18.715 21.043 55.610 1.00 55.22 116 PHE A N 1
ATOM 880 C CA . PHE A 1 116 ? -18.286 22.150 56.468 1.00 55.22 116 PHE A CA 1
ATOM 881 C C . PHE A 1 116 ? -19.486 22.963 56.988 1.00 55.22 116 PHE A C 1
ATOM 883 O O . PHE A 1 116 ? -20.363 23.342 56.216 1.00 55.22 116 PHE A O 1
ATOM 890 N N . VAL A 1 117 ? -19.511 23.260 58.294 1.00 60.06 117 VAL A N 1
ATOM 891 C CA . VAL A 1 117 ? -20.663 23.866 59.007 1.00 60.06 117 VAL A CA 1
ATOM 892 C C . VAL A 1 117 ? -20.429 25.345 59.382 1.00 60.06 117 VAL A C 1
ATOM 894 O O . VAL A 1 117 ? -21.096 25.887 60.256 1.00 60.06 117 VAL A O 1
ATOM 897 N N . GLY A 1 118 ? -19.468 26.031 58.758 1.00 60.94 118 GLY A N 1
ATOM 898 C CA . GLY A 1 118 ? -19.203 27.454 59.018 1.00 60.94 118 GLY A CA 1
ATOM 899 C C . GLY A 1 118 ? -19.664 28.366 57.873 1.00 60.94 118 GLY A C 1
ATOM 900 O O . GLY A 1 118 ? -19.583 27.954 56.714 1.00 60.94 118 GLY A O 1
ATOM 901 N N . PRO A 1 119 ? -20.102 29.614 58.141 1.00 58.16 119 PRO A N 1
ATOM 902 C CA . PRO A 1 119 ? -20.255 30.602 57.077 1.00 58.16 119 PRO A CA 1
ATOM 903 C C . PRO A 1 119 ? -18.894 30.857 56.408 1.00 58.16 119 PRO A C 1
ATOM 905 O O .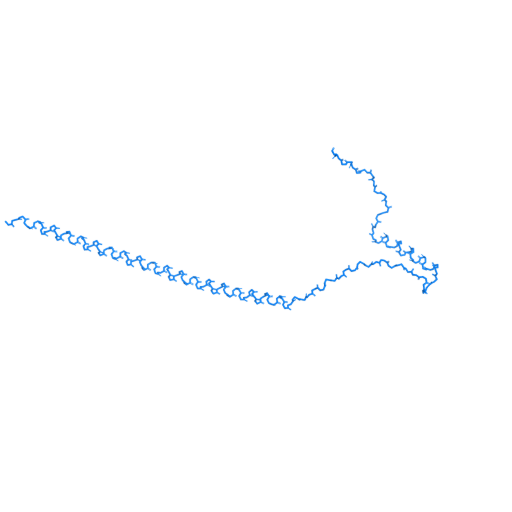 PRO A 1 119 ? -17.876 30.988 57.091 1.00 58.16 119 PRO A O 1
ATOM 908 N N . MET A 1 120 ? -18.866 30.923 55.072 1.00 55.81 120 MET A N 1
ATOM 909 C CA . MET A 1 120 ? -17.669 31.343 54.336 1.00 55.81 120 MET A CA 1
ATOM 910 C C . MET A 1 120 ? -17.256 32.762 54.780 1.00 55.81 120 MET A C 1
ATOM 912 O O . MET A 1 120 ? -18.127 33.632 54.863 1.00 55.81 120 MET A O 1
ATOM 916 N N . PRO A 1 121 ? -15.961 33.038 55.035 1.00 53.41 121 PRO A N 1
ATOM 917 C CA . PRO A 1 121 ? -15.493 34.389 55.334 1.00 53.41 121 PRO A CA 1
ATOM 918 C C . PRO A 1 121 ? -15.784 35.318 54.144 1.00 53.41 121 PRO A C 1
ATOM 920 O O . PRO A 1 121 ? -15.265 35.124 53.046 1.00 53.41 121 PRO A O 1
ATOM 923 N N . GLY A 1 122 ? -16.654 36.305 54.357 1.00 57.62 122 GLY A N 1
ATOM 924 C CA . GLY A 1 122 ? -17.270 37.130 53.315 1.00 57.62 122 GLY A CA 1
ATOM 925 C C . GLY A 1 122 ? -16.393 38.236 52.727 1.00 57.62 122 GLY A C 1
ATOM 926 O O . GLY A 1 122 ? -16.820 39.383 52.713 1.00 57.62 122 GLY A O 1
ATOM 927 N N . ASN A 1 123 ? -15.213 37.906 52.195 1.00 60.31 123 ASN A N 1
ATOM 928 C CA . ASN A 1 123 ? -14.386 38.855 51.437 1.00 60.31 123 ASN A CA 1
ATOM 929 C C . ASN A 1 123 ? -14.132 38.354 50.006 1.00 60.31 123 ASN A C 1
ATOM 931 O O . ASN A 1 123 ? -12.995 38.113 49.607 1.00 60.31 123 ASN A O 1
ATOM 935 N N . THR A 1 124 ? -15.191 38.204 49.210 1.00 56.75 124 THR A N 1
ATOM 936 C CA . THR A 1 124 ? -15.063 38.117 47.748 1.00 56.75 124 THR A CA 1
ATOM 937 C C . THR A 1 124 ? -15.116 39.526 47.163 1.00 56.75 124 THR A C 1
ATOM 939 O O . THR A 1 124 ? -16.112 40.230 47.333 1.00 56.75 124 THR A O 1
ATOM 942 N N . ALA A 1 125 ? -14.033 39.947 46.506 1.00 58.16 125 ALA A N 1
ATOM 943 C CA . ALA A 1 125 ? -13.914 41.244 45.844 1.00 58.16 125 ALA A CA 1
ATOM 944 C C . ALA A 1 125 ? -15.047 41.469 44.825 1.00 58.16 125 ALA A C 1
ATOM 946 O O . ALA A 1 125 ? -15.385 40.571 44.054 1.00 58.16 125 ALA A O 1
ATOM 947 N N . ALA A 1 126 ? -15.629 42.673 44.829 1.00 54.25 126 ALA A N 1
ATOM 948 C CA . ALA A 1 126 ? -16.682 43.052 43.893 1.00 54.25 126 ALA A CA 1
ATOM 949 C C . ALA A 1 126 ? -16.160 43.032 42.439 1.00 54.25 126 ALA A C 1
ATOM 951 O O . ALA A 1 126 ? -15.045 43.505 42.193 1.00 54.25 126 ALA A O 1
ATOM 952 N N . PRO A 1 127 ? -16.945 42.527 41.470 1.00 53.25 127 PRO A N 1
ATOM 953 C CA . PRO A 1 127 ? -16.571 42.584 40.064 1.00 53.25 127 PRO A CA 1
ATOM 954 C C . PRO A 1 127 ? -16.580 44.046 39.600 1.00 53.25 127 PRO A C 1
ATOM 956 O O . PRO A 1 127 ? -17.611 44.717 39.659 1.00 53.25 127 PRO A O 1
ATOM 959 N N . GLN A 1 128 ? -15.419 44.544 39.164 1.00 51.78 128 GLN A N 1
ATOM 960 C CA . GLN A 1 128 ? -15.312 45.837 38.490 1.00 51.78 128 GLN A CA 1
ATOM 961 C C . GLN A 1 128 ? -16.058 45.759 37.155 1.00 51.78 128 GLN A C 1
ATOM 963 O O . GLN A 1 128 ? -15.841 44.827 36.377 1.00 51.78 128 GLN A O 1
ATOM 968 N N . ARG A 1 129 ? -16.954 46.717 36.923 1.00 41.72 129 ARG A N 1
ATOM 969 C CA . ARG A 1 129 ? -17.658 46.916 35.659 1.00 41.72 129 ARG A CA 1
ATOM 970 C C . ARG A 1 129 ? -17.155 48.189 35.004 1.00 41.72 129 ARG A C 1
ATOM 972 O O . ARG A 1 129 ? -16.926 49.157 35.763 1.00 41.72 129 ARG A O 1
#

Sequence (129 aa):
MTQAKPFIMLAMLAALFCAGWFTAGLYSDSQQLVIERAAAAGAEQSRRYTENMAGESARLLENKLAELSANETHTERVIRTEVVKPVFSSVCATAEYVRLFNAATDSAERTLSGQFVGPMPGNTAAPQR

pLDDT: mean 76.36, std 13.06, range [41.72, 94.38]

Radius of gyration: 49.22 Å; chains: 1; bounding box: 82×56×136 Å

Organism: Serratia proteamaculans (NCBI:txid28151)

Foldseek 3Di:
DPVVVVVVVVVVVVVVVVVVVVVVVVVVVVVVVVVVVVVVVVVVVVVVVVVVVVVVVVVVVVVVVVVCVVVPPVPPPPPPPPPDDDQDDPPPHHPVVSVVVNVVVVVVCCVVVVDDDDDDPPDDDDDDD